Protein AF-A0A3D3X6S6-F1 (afdb_monomer)

Foldseek 3Di:
DVLLVVQVVCVVVVHDDAAEDADPQALVCLQVSLVSPHDHYHDDCLQQVADPPDDDPPVVNVVSSVVSVVSSVCSNCVVVVD

pLDDT: mean 95.48, std 7.38, range [49.44, 98.75]

Radius of gyration: 15.5 Å; Cα contacts (8 Å, |Δi|>4): 76; chains: 1; bounding box: 38×26×44 Å

Solvent-accessible surface area (backbone atoms only — not comparable to full-atom values): 4823 Å² total; per-residue (Å²): 109,74,54,39,55,51,43,50,59,30,54,80,67,75,46,92,71,86,35,73,44,80,57,84,39,36,82,90,37,34,34,59,43,36,75,32,50,40,76,40,79,38,56,55,71,52,35,63,67,81,52,96,92,64,86,73,56,72,66,60,47,54,51,50,32,52,48,35,49,50,51,42,50,49,50,40,47,54,83,72,78,113

Nearest PDB structures (foldseek):
  7sbj-assembly1_C  TM=6.857E-01  e=4.024E-04  Stenotrophomonas maltophilia K279a
  2fli-assembly1_D  TM=7.622E-01  e=1.256E-03  Streptococcus pyogenes
  1tqj-assembly1_E  TM=7.510E-01  e=2.083E-03  Synechocystis sp.
  3ct7-assembly1_A  TM=8.426E-01  e=6.927E-03  unclassified
  1rpx-assembly1_A  TM=7.518E-01  e=1.078E-02  Solanum tuberosum

Mean predicted aligned error: 3.15 Å

Sequence (82 aa):
DKISSLRQRLQDRGMDIPIQVDGGINLKTIASAYRAGTTHFVAGSAVFTLKPGESMSEEELLETYRNNISDLKKEATKDLMV

Secondary structure (DSSP, 8-state):
-HHHHHHHHHHHTT-----EEES--STTTHHHHHHTT--EEE-STTT--PPTT----HHHHHHHHHHHHHHHHHHHHGGG--

Structure (mmCIF, N/CA/C/O backbone):
data_AF-A0A3D3X6S6-F1
#
_entry.id   AF-A0A3D3X6S6-F1
#
loop_
_atom_site.group_PDB
_atom_site.id
_atom_site.type_symbol
_atom_site.label_atom_id
_atom_site.label_alt_id
_atom_site.label_comp_id
_atom_site.label_asym_id
_atom_site.label_entity_id
_atom_site.label_seq_id
_atom_site.pdbx_PDB_ins_code
_atom_site.Cartn_x
_atom_site.Cartn_y
_atom_site.Cartn_z
_atom_site.occupancy
_atom_site.B_iso_or_equiv
_atom_site.auth_seq_id
_atom_site.auth_comp_id
_atom_site.auth_asym_id
_atom_site.auth_atom_id
_atom_site.pdbx_PDB_model_num
ATOM 1 N N . ASP A 1 1 ? -18.073 -1.742 3.815 1.00 78.62 1 ASP A N 1
ATOM 2 C CA . ASP A 1 1 ? -16.972 -2.561 3.270 1.00 78.62 1 ASP A CA 1
ATOM 3 C C . ASP A 1 1 ? -16.525 -3.645 4.238 1.00 78.62 1 ASP A C 1
ATOM 5 O O . ASP A 1 1 ? -16.678 -3.492 5.445 1.00 78.62 1 ASP A O 1
ATOM 9 N N . LYS A 1 2 ? -15.998 -4.762 3.714 1.00 95.12 2 LYS A N 1
ATOM 10 C CA . LYS A 1 2 ? -15.604 -5.953 4.500 1.00 95.12 2 LYS A CA 1
ATOM 11 C C . LYS A 1 2 ? -14.538 -5.646 5.564 1.00 95.12 2 LYS A C 1
ATOM 13 O O . LYS A 1 2 ? -14.620 -6.171 6.669 1.00 95.12 2 LYS A O 1
ATOM 18 N N . ILE A 1 3 ? -13.577 -4.779 5.236 1.00 97.06 3 ILE A N 1
ATOM 19 C CA . ILE A 1 3 ? -12.447 -4.414 6.108 1.00 97.06 3 ILE A CA 1
ATOM 20 C C . ILE A 1 3 ? -12.943 -3.639 7.335 1.00 97.06 3 ILE A C 1
ATOM 22 O O . ILE A 1 3 ? -12.649 -4.039 8.458 1.00 97.06 3 ILE A O 1
ATOM 26 N N . SER A 1 4 ? -13.764 -2.600 7.140 1.00 97.38 4 SER A N 1
ATOM 27 C CA . SER A 1 4 ? -14.284 -1.793 8.253 1.00 97.38 4 SER A CA 1
ATOM 28 C C . SER A 1 4 ? -15.208 -2.592 9.167 1.00 97.38 4 SER A C 1
ATOM 30 O O . SER A 1 4 ? -15.118 -2.477 10.386 1.00 97.38 4 SER A O 1
ATOM 32 N N . SER A 1 5 ? -16.027 -3.486 8.600 1.00 98.06 5 SER A N 1
ATOM 33 C CA . SER A 1 5 ? -16.849 -4.405 9.396 1.00 98.06 5 SER A CA 1
ATOM 34 C C . SER A 1 5 ? -16.004 -5.368 10.237 1.00 98.06 5 SER A C 1
ATOM 36 O O . SER A 1 5 ? -16.327 -5.609 11.400 1.00 98.06 5 SER A O 1
ATOM 38 N N . LEU A 1 6 ? -14.910 -5.903 9.682 1.00 97.94 6 LEU A N 1
ATOM 39 C CA . LEU A 1 6 ? -13.987 -6.754 10.432 1.00 97.94 6 LEU A CA 1
ATOM 40 C C . LEU A 1 6 ? -13.271 -5.966 11.535 1.00 97.94 6 LE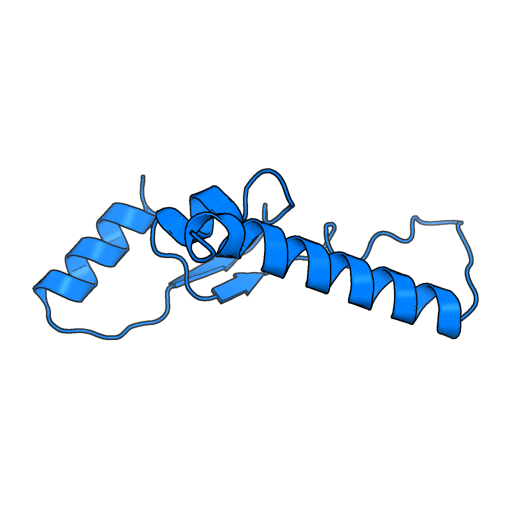U A C 1
ATOM 42 O O . LEU A 1 6 ? -13.219 -6.436 12.669 1.00 97.94 6 LEU A O 1
ATOM 46 N N . ARG A 1 7 ? -12.773 -4.761 11.229 1.00 97.81 7 ARG A N 1
ATOM 47 C CA . ARG A 1 7 ? -12.095 -3.895 12.202 1.00 97.81 7 ARG A CA 1
ATOM 48 C C . ARG A 1 7 ? -13.003 -3.563 13.387 1.00 97.81 7 ARG A C 1
ATOM 50 O O . ARG A 1 7 ? -12.558 -3.715 14.521 1.00 97.81 7 ARG A O 1
ATOM 57 N N . GLN A 1 8 ? -14.268 -3.221 13.133 1.00 97.88 8 GLN A N 1
ATOM 58 C CA . GLN A 1 8 ? -15.254 -2.970 14.189 1.00 97.88 8 GLN A CA 1
ATOM 59 C C . GLN A 1 8 ? -15.455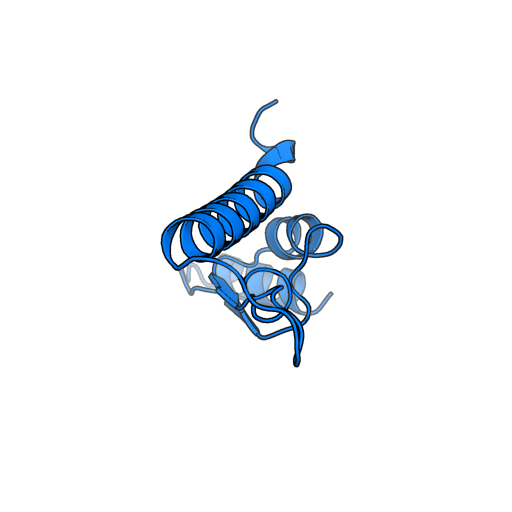 -4.204 15.078 1.00 97.88 8 GLN A C 1
ATOM 61 O O . GLN A 1 8 ? -15.333 -4.114 16.292 1.00 97.88 8 GLN A O 1
ATOM 66 N N . ARG A 1 9 ? -15.657 -5.393 14.487 1.00 98.19 9 ARG A N 1
ATOM 67 C CA . ARG A 1 9 ? -15.846 -6.641 15.256 1.00 98.19 9 ARG A CA 1
ATOM 68 C C . ARG A 1 9 ? -14.651 -6.994 16.142 1.00 98.19 9 ARG A C 1
ATOM 70 O O . ARG A 1 9 ? -14.836 -7.633 17.174 1.00 98.19 9 ARG A O 1
ATOM 77 N N . LEU A 1 10 ? -13.435 -6.662 15.710 1.00 98.12 10 LEU A N 1
ATOM 78 C CA . LEU A 1 10 ? -12.225 -6.867 16.507 1.00 98.12 10 LEU A CA 1
ATOM 79 C C . LEU A 1 10 ? -12.173 -5.887 17.684 1.00 98.12 10 LEU A C 1
ATOM 81 O O . LEU A 1 10 ? -11.923 -6.310 18.810 1.00 98.12 10 LEU A O 1
ATOM 85 N N . GLN A 1 11 ? -12.485 -4.612 17.435 1.00 96.88 11 GLN A N 1
ATOM 86 C CA . GLN A 1 11 ? -12.545 -3.571 18.464 1.00 96.88 11 GLN A CA 1
ATOM 87 C C . GLN A 1 11 ? -13.614 -3.868 19.523 1.00 96.88 11 GLN A C 1
ATOM 89 O O . GLN A 1 11 ? -13.308 -3.818 20.710 1.00 96.88 11 GLN A O 1
ATOM 94 N N . ASP A 1 12 ? -14.818 -4.282 19.113 1.00 98.25 12 ASP A N 1
ATOM 95 C CA . ASP A 1 12 ? -15.919 -4.643 20.023 1.00 98.25 12 ASP A CA 1
ATOM 96 C C . ASP A 1 12 ? -15.548 -5.795 20.975 1.00 98.25 12 ASP A C 1
ATOM 98 O O . ASP A 1 12 ? -16.122 -5.941 22.052 1.00 98.25 12 ASP A O 1
ATOM 102 N N . ARG A 1 13 ? -14.584 -6.632 20.574 1.00 98.19 13 ARG A N 1
ATOM 103 C CA . ARG A 1 13 ? -14.076 -7.768 21.356 1.00 98.19 13 ARG A CA 1
ATOM 104 C C . ARG A 1 13 ? -12.784 -7.455 22.112 1.00 98.19 13 ARG A C 1
ATOM 106 O O . ARG A 1 13 ? -12.231 -8.357 22.734 1.00 98.19 13 ARG A O 1
ATOM 113 N N . GLY A 1 14 ? -12.278 -6.224 22.028 1.00 98.06 14 GLY A N 1
ATOM 114 C CA . GLY A 1 14 ? -10.997 -5.834 22.620 1.00 98.06 14 GLY A CA 1
ATOM 115 C C . GLY A 1 14 ? -9.796 -6.585 22.035 1.00 98.06 14 GLY A C 1
ATOM 116 O O . GLY A 1 14 ? -8.811 -6.795 22.735 1.00 98.06 14 GLY A O 1
ATOM 117 N N . MET A 1 15 ? -9.880 -7.036 20.778 1.00 98.12 15 MET A N 1
ATOM 118 C CA . MET A 1 15 ? -8.823 -7.812 20.127 1.00 98.12 15 MET A CA 1
ATOM 119 C C . MET A 1 15 ? -7.959 -6.924 19.232 1.00 98.12 15 MET A C 1
ATOM 121 O O . MET A 1 15 ? -8.453 -6.322 18.277 1.00 98.12 15 MET A O 1
ATOM 125 N N . ASP A 1 16 ? -6.651 -6.926 19.478 1.00 96.38 16 ASP A N 1
ATOM 126 C CA . ASP A 1 16 ? -5.667 -6.302 18.594 1.00 96.38 16 ASP A CA 1
ATOM 127 C C . ASP A 1 16 ? -5.140 -7.317 17.570 1.00 96.38 16 ASP A C 1
ATOM 129 O O . ASP A 1 16 ? -4.092 -7.938 17.739 1.00 96.38 16 ASP A O 1
ATOM 133 N N . ILE A 1 17 ? -5.937 -7.557 16.524 1.00 97.81 17 ILE A N 1
ATOM 134 C CA . ILE A 1 17 ? -5.562 -8.446 15.419 1.00 97.81 17 ILE A CA 1
ATOM 135 C C . ILE A 1 17 ? -5.209 -7.605 14.178 1.00 97.81 17 ILE A C 1
ATOM 137 O O . ILE A 1 17 ? -6.009 -6.757 13.745 1.00 97.81 17 ILE A O 1
ATOM 141 N N . PRO A 1 18 ? -4.036 -7.840 13.558 1.00 97.75 18 PRO A N 1
ATOM 142 C CA . PRO A 1 18 ? -3.694 -7.253 12.271 1.00 97.75 18 PRO A CA 1
ATOM 143 C C . PRO A 1 18 ? -4.670 -7.646 11.156 1.00 97.75 18 PRO A C 1
ATOM 145 O O . PRO A 1 18 ? -5.111 -8.788 11.073 1.00 97.75 18 PRO A O 1
ATOM 148 N N . ILE A 1 19 ? -4.969 -6.710 10.252 1.00 98.06 19 ILE A N 1
ATOM 149 C CA . ILE A 1 19 ? -5.739 -6.997 9.033 1.00 98.06 19 ILE A CA 1
ATOM 150 C C . ILE A 1 19 ? -4.815 -6.775 7.845 1.00 98.06 19 ILE A C 1
ATOM 152 O O . ILE A 1 19 ? -4.306 -5.663 7.674 1.00 98.06 19 ILE A O 1
ATOM 156 N N . GLN A 1 20 ? -4.633 -7.818 7.034 1.00 97.94 20 GLN A N 1
ATOM 157 C CA . GLN A 1 20 ? -3.892 -7.752 5.781 1.00 97.94 20 GLN A CA 1
ATOM 158 C C . GLN A 1 20 ? -4.839 -7.696 4.584 1.00 97.94 20 GLN A C 1
ATOM 160 O O . GLN A 1 20 ? -5.777 -8.489 4.495 1.00 97.94 20 GLN A O 1
ATOM 165 N N . VAL A 1 21 ? -4.557 -6.798 3.643 1.00 97.44 21 VAL A N 1
ATOM 166 C CA . VAL A 1 21 ? -5.130 -6.849 2.293 1.00 97.44 21 VAL A CA 1
ATOM 167 C C . VAL A 1 21 ? -4.063 -7.368 1.339 1.00 97.44 21 VAL A C 1
ATOM 169 O O . VAL A 1 21 ? -2.996 -6.762 1.203 1.00 97.44 21 VAL A O 1
ATOM 172 N N . ASP A 1 22 ? -4.362 -8.504 0.712 1.00 96.31 22 ASP A N 1
ATOM 173 C CA . ASP A 1 22 ? -3.499 -9.152 -0.269 1.00 96.31 22 ASP A CA 1
ATOM 174 C C . ASP A 1 22 ? -3.947 -8.809 -1.695 1.00 96.31 22 ASP A C 1
ATOM 176 O O . ASP A 1 22 ? -5.046 -9.170 -2.120 1.00 96.31 22 ASP A O 1
ATOM 180 N N . GLY A 1 23 ? -3.109 -8.068 -2.419 1.00 91.56 23 GLY A N 1
ATOM 181 C CA . GLY A 1 23 ? -3.386 -7.634 -3.783 1.00 91.56 23 GLY A CA 1
ATOM 182 C C . GLY A 1 23 ? -4.239 -6.365 -3.894 1.00 91.56 23 GLY A C 1
ATOM 183 O O . GLY A 1 23 ? -4.884 -5.897 -2.957 1.00 91.56 23 GLY A O 1
ATOM 184 N N . GLY A 1 24 ? -4.197 -5.748 -5.079 1.00 96.12 24 GLY A N 1
ATOM 185 C CA . GLY A 1 24 ? -4.943 -4.521 -5.377 1.00 96.12 24 GLY A CA 1
ATOM 186 C C . GLY A 1 24 ? -4.428 -3.253 -4.685 1.00 96.12 24 GLY A C 1
ATOM 187 O O . GLY A 1 24 ? -5.025 -2.196 -4.878 1.00 96.12 24 GLY A O 1
ATOM 188 N N . ILE A 1 25 ? -3.328 -3.318 -3.926 1.00 98.06 25 ILE A N 1
ATOM 189 C CA . ILE A 1 25 ? -2.701 -2.164 -3.268 1.00 98.06 25 ILE A CA 1
ATOM 190 C C . ILE A 1 25 ? -1.874 -1.347 -4.268 1.00 98.06 25 ILE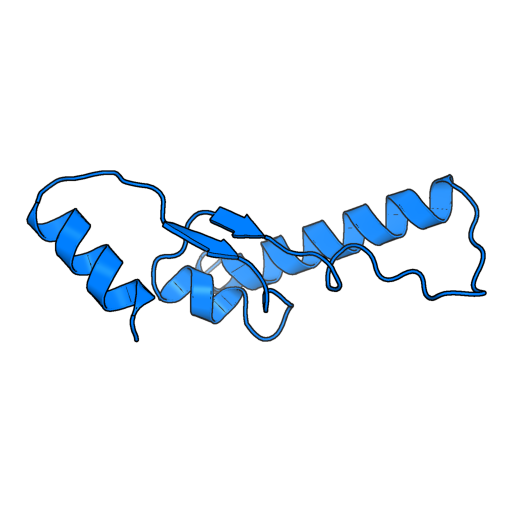 A C 1
ATOM 192 O O . ILE A 1 25 ? -0.932 -1.849 -4.877 1.00 98.06 25 ILE A O 1
ATOM 196 N N . ASN A 1 26 ? -2.240 -0.077 -4.429 1.00 98.38 26 ASN A N 1
ATOM 197 C CA . ASN A 1 26 ? -1.550 0.936 -5.227 1.00 98.38 26 ASN A CA 1
ATOM 198 C C . ASN A 1 26 ? -1.904 2.344 -4.701 1.00 98.38 26 ASN A C 1
ATOM 200 O O . ASN A 1 26 ? -2.701 2.475 -3.772 1.00 98.38 26 ASN A O 1
ATOM 204 N N . LEU A 1 27 ? -1.369 3.403 -5.316 1.00 98.12 27 LEU A N 1
ATOM 205 C CA . LEU A 1 27 ? -1.615 4.794 -4.896 1.00 98.12 27 LEU A CA 1
ATOM 206 C C . LEU A 1 27 ? -3.103 5.202 -4.891 1.00 98.12 27 LEU A C 1
ATOM 208 O O . LEU A 1 27 ? -3.492 6.105 -4.167 1.00 98.12 27 LEU A O 1
ATOM 212 N N . LYS A 1 28 ? -3.971 4.535 -5.660 1.00 97.88 28 LYS A N 1
ATOM 213 C CA . LYS A 1 28 ? -5.415 4.828 -5.676 1.00 97.88 28 LYS A CA 1
ATOM 214 C C . LYS A 1 28 ? -6.186 4.104 -4.569 1.00 97.88 28 LYS A C 1
ATOM 216 O O . LYS A 1 28 ? -7.297 4.512 -4.241 1.00 97.88 28 LYS A O 1
ATOM 221 N N . THR A 1 29 ? -5.646 3.011 -4.029 1.00 97.31 29 THR A N 1
ATOM 222 C CA . THR A 1 29 ? -6.370 2.093 -3.128 1.00 97.31 29 THR A CA 1
ATOM 223 C C . THR A 1 29 ? -5.786 2.027 -1.722 1.00 97.31 29 THR A C 1
ATOM 225 O O . THR A 1 29 ? -6.502 1.681 -0.785 1.00 97.31 29 THR A O 1
ATOM 228 N N . ILE A 1 30 ? -4.509 2.369 -1.532 1.00 97.81 30 ILE A N 1
ATOM 229 C CA . ILE A 1 30 ? -3.844 2.189 -0.239 1.00 97.81 30 ILE A CA 1
ATOM 230 C C . ILE A 1 30 ? -4.439 3.086 0.854 1.00 97.81 30 ILE A C 1
ATOM 232 O O . ILE A 1 30 ? -4.685 2.611 1.960 1.00 97.81 30 ILE A O 1
ATOM 236 N N . ALA A 1 31 ? -4.774 4.337 0.529 1.00 96.69 31 ALA A N 1
ATOM 237 C CA . ALA A 1 31 ? -5.379 5.268 1.478 1.00 96.69 31 ALA A CA 1
ATOM 238 C C . ALA A 1 31 ? -6.778 4.811 1.931 1.00 96.69 31 ALA A C 1
ATOM 240 O O . ALA A 1 31 ? -7.112 4.880 3.112 1.00 96.69 31 ALA A O 1
ATOM 241 N N . SER A 1 32 ? -7.607 4.295 1.015 1.00 95.88 32 SER A N 1
ATOM 242 C CA . SER A 1 32 ? -8.935 3.784 1.380 1.00 95.88 32 SER A CA 1
ATOM 243 C C . SER A 1 32 ? -8.847 2.491 2.189 1.00 95.88 32 SER A C 1
ATOM 245 O O . SER A 1 32 ? -9.580 2.343 3.166 1.00 95.88 32 SER A O 1
ATOM 247 N N . ALA A 1 33 ? -7.924 1.587 1.845 1.00 96.44 33 ALA A N 1
ATOM 248 C CA . ALA A 1 33 ? -7.667 0.375 2.616 1.00 96.44 33 ALA A CA 1
ATOM 249 C C . ALA A 1 33 ? -7.172 0.695 4.037 1.00 96.44 33 ALA A C 1
ATOM 251 O O . ALA A 1 33 ? -7.665 0.093 4.995 1.00 96.44 33 ALA A O 1
ATOM 252 N N . TYR A 1 34 ? -6.260 1.666 4.180 1.00 96.31 34 TYR A N 1
ATOM 253 C CA . TYR A 1 34 ? -5.790 2.171 5.471 1.00 96.31 34 TYR A CA 1
ATOM 254 C C . TYR A 1 34 ? -6.952 2.717 6.309 1.00 96.31 34 TYR A C 1
ATOM 256 O O . TYR A 1 34 ? -7.204 2.215 7.404 1.00 96.31 34 TYR A O 1
ATOM 264 N N . ARG A 1 35 ? -7.748 3.646 5.756 1.00 95.25 35 ARG A N 1
ATOM 265 C CA . ARG A 1 35 ? -8.927 4.216 6.437 1.00 95.25 35 ARG A CA 1
ATOM 266 C C . ARG A 1 35 ? -9.969 3.172 6.828 1.00 95.25 35 ARG A C 1
ATOM 268 O O . ARG A 1 35 ? -10.610 3.302 7.864 1.00 95.25 35 ARG A O 1
ATOM 275 N N . ALA A 1 36 ? -10.141 2.125 6.024 1.00 95.56 36 ALA A N 1
ATOM 276 C CA . ALA A 1 36 ? -11.062 1.039 6.344 1.00 95.56 36 ALA A CA 1
ATOM 277 C C . ALA A 1 36 ? -10.572 0.155 7.506 1.00 95.56 36 ALA A C 1
ATOM 279 O O . ALA A 1 36 ? -11.335 -0.677 7.993 1.00 95.56 36 ALA A O 1
ATOM 280 N N . GLY A 1 37 ? -9.326 0.325 7.958 1.00 95.50 37 GLY A N 1
ATOM 281 C CA . GLY A 1 37 ? -8.746 -0.389 9.088 1.00 95.50 37 GLY A CA 1
ATOM 282 C 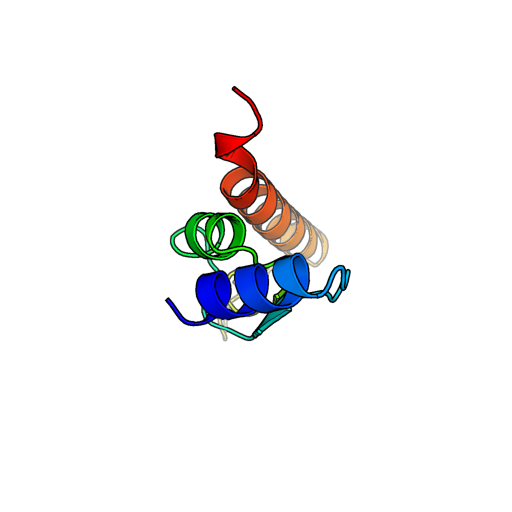C . GLY A 1 37 ? -7.745 -1.471 8.695 1.00 95.50 37 GLY A C 1
ATOM 283 O O . GLY A 1 37 ? -7.486 -2.356 9.505 1.00 95.50 37 GLY A O 1
ATOM 284 N N . THR A 1 38 ? -7.189 -1.455 7.486 1.00 96.94 38 THR A N 1
ATOM 285 C CA . THR A 1 38 ? -6.071 -2.342 7.120 1.00 96.94 38 THR A CA 1
ATOM 286 C C . THR A 1 38 ? -4.801 -1.892 7.833 1.00 96.94 38 THR A C 1
ATOM 288 O O . THR A 1 38 ? -4.504 -0.702 7.859 1.00 96.94 38 THR A O 1
ATOM 291 N N . THR A 1 39 ? -4.037 -2.832 8.389 1.00 96.06 39 THR A N 1
ATOM 292 C CA . THR A 1 39 ? -2.743 -2.534 9.030 1.00 96.06 39 THR A CA 1
ATOM 293 C C . THR A 1 39 ? -1.557 -3.138 8.286 1.00 96.06 39 THR A C 1
ATOM 295 O O . THR A 1 39 ? -0.439 -2.668 8.461 1.00 96.06 39 THR A O 1
ATOM 298 N N . HIS A 1 40 ? -1.785 -4.157 7.453 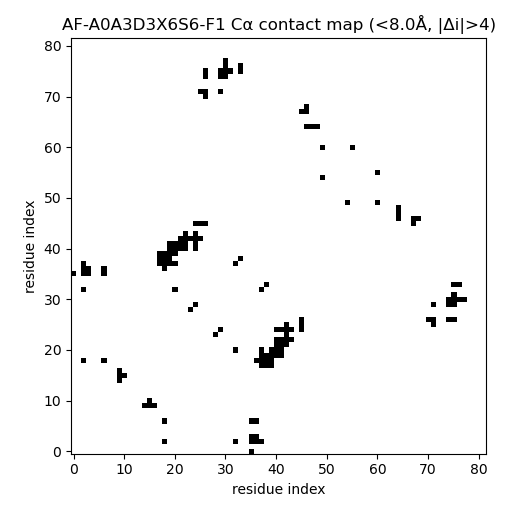1.00 97.12 40 HIS A N 1
ATOM 299 C CA . HIS A 1 40 ? -0.762 -4.825 6.649 1.00 97.12 40 HIS A CA 1
ATOM 300 C C . HIS A 1 40 ? -1.173 -4.838 5.175 1.00 97.12 40 HIS A C 1
ATOM 302 O O . HIS A 1 40 ? -2.333 -5.063 4.834 1.00 97.12 40 HIS A O 1
ATOM 308 N N . PHE A 1 41 ? -0.219 -4.602 4.284 1.00 97.69 41 PHE A N 1
ATOM 309 C CA . PHE A 1 41 ? -0.487 -4.397 2.864 1.00 97.69 41 PHE A CA 1
ATOM 310 C C . PHE A 1 41 ? 0.461 -5.256 2.041 1.00 97.69 41 PHE A C 1
ATOM 312 O O . PHE A 1 41 ? 1.671 -5.207 2.257 1.00 97.69 41 PHE A O 1
ATOM 319 N N . VAL A 1 42 ? -0.073 -5.995 1.070 1.00 97.88 42 VAL A N 1
ATOM 320 C CA . VAL A 1 42 ? 0.746 -6.693 0.074 1.00 97.88 42 VAL A CA 1
ATOM 321 C C . VAL A 1 42 ? 0.678 -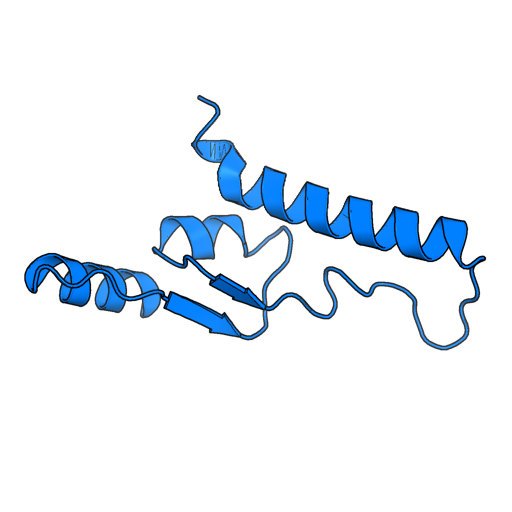5.919 -1.235 1.00 97.88 42 VAL A C 1
ATOM 323 O O . VAL A 1 42 ? -0.367 -5.848 -1.885 1.00 97.88 42 VAL A O 1
ATOM 326 N N . ALA A 1 43 ? 1.805 -5.320 -1.617 1.00 97.81 43 ALA A N 1
ATOM 327 C CA . ALA A 1 43 ? 1.948 -4.553 -2.846 1.00 97.81 43 ALA A CA 1
ATOM 328 C C . ALA A 1 43 ? 2.967 -5.233 -3.769 1.00 97.81 43 ALA A C 1
ATOM 330 O O . ALA A 1 43 ? 4.166 -5.211 -3.507 1.00 97.81 43 ALA A O 1
ATOM 331 N N . GLY A 1 44 ? 2.473 -5.846 -4.846 1.00 97.00 44 GLY A N 1
ATOM 332 C CA . GLY A 1 44 ? 3.302 -6.434 -5.899 1.00 97.00 44 GLY A CA 1
ATOM 333 C C . GLY A 1 44 ? 3.612 -5.405 -6.980 1.00 97.00 44 GLY A C 1
ATOM 334 O O . GLY A 1 44 ? 4.587 -4.666 -6.891 1.00 97.00 44 GLY A O 1
ATOM 335 N N . SER A 1 45 ? 2.730 -5.301 -7.975 1.00 96.88 45 SER A N 1
ATOM 336 C CA . SER A 1 45 ? 2.920 -4.464 -9.171 1.00 96.88 45 SER A CA 1
ATOM 337 C C . SER A 1 45 ? 3.075 -2.962 -8.905 1.00 96.88 45 SER A C 1
ATOM 339 O O . SER A 1 45 ? 3.548 -2.241 -9.774 1.00 96.88 45 SER A O 1
ATOM 341 N N . ALA A 1 46 ? 2.656 -2.472 -7.735 1.00 97.88 46 ALA A N 1
ATOM 342 C CA . ALA A 1 46 ? 2.880 -1.082 -7.337 1.00 97.88 46 ALA A CA 1
ATOM 343 C C . ALA A 1 46 ? 4.312 -0.824 -6.837 1.00 97.88 46 ALA A C 1
ATOM 345 O O . ALA A 1 46 ? 4.739 0.322 -6.835 1.00 97.88 46 ALA A O 1
ATOM 346 N N . VAL A 1 47 ? 5.037 -1.867 -6.414 1.00 98.12 47 VAL A N 1
ATOM 347 C CA . VAL A 1 47 ? 6.441 -1.793 -5.985 1.00 98.12 47 VAL A CA 1
ATOM 348 C C . VAL A 1 47 ? 7.360 -2.246 -7.114 1.00 98.12 47 VAL A C 1
ATOM 350 O O . VAL A 1 47 ? 8.265 -1.510 -7.494 1.00 98.12 47 VAL A O 1
ATOM 353 N N . PHE A 1 48 ? 7.101 -3.425 -7.681 1.00 97.44 48 PHE A N 1
ATOM 354 C CA . PHE A 1 48 ? 7.920 -4.044 -8.722 1.00 97.44 48 PHE A CA 1
ATOM 355 C C . PHE A 1 48 ? 7.431 -3.630 -10.113 1.00 97.44 48 PHE A C 1
ATOM 357 O O . PHE A 1 48 ? 6.623 -4.318 -10.735 1.00 97.44 48 PHE A O 1
ATOM 364 N N . THR A 1 49 ? 7.890 -2.469 -10.577 1.00 97.31 49 THR A N 1
ATOM 365 C CA . THR A 1 49 ? 7.370 -1.812 -11.789 1.00 97.31 49 THR A CA 1
ATOM 366 C C . THR A 1 49 ? 8.157 -2.097 -13.067 1.00 97.31 49 THR A C 1
ATOM 368 O O . THR A 1 49 ? 7.695 -1.711 -14.139 1.00 97.31 49 THR A O 1
ATOM 371 N N . LEU A 1 50 ? 9.319 -2.752 -12.970 1.00 97.44 50 LEU A N 1
ATOM 372 C CA . LEU A 1 50 ? 10.139 -3.106 -14.133 1.00 97.44 50 LEU A CA 1
ATOM 373 C C . LEU A 1 50 ? 9.363 -4.072 -15.035 1.00 97.44 50 LEU A C 1
ATOM 375 O O . LEU A 1 50 ? 8.920 -5.128 -14.571 1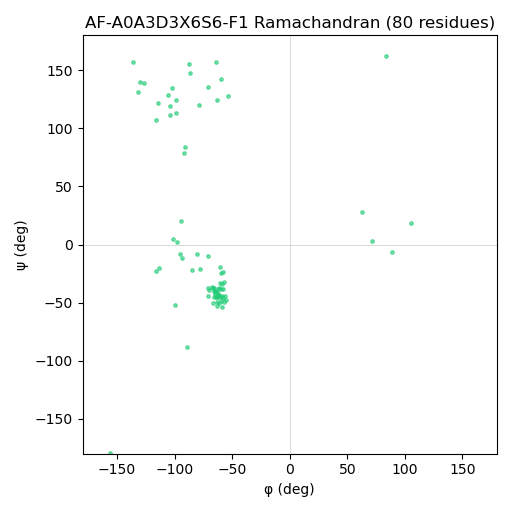.00 97.44 50 LEU A O 1
ATOM 379 N N . LYS A 1 51 ? 9.187 -3.724 -16.312 1.00 95.94 51 LYS A N 1
ATOM 380 C CA . LYS A 1 51 ? 8.424 -4.566 -17.238 1.00 95.94 51 LYS A CA 1
ATOM 381 C C . LYS A 1 51 ? 9.308 -5.620 -17.903 1.00 95.94 51 LYS A C 1
ATOM 383 O O . LYS A 1 51 ? 10.511 -5.418 -18.063 1.00 95.94 51 LYS A O 1
ATOM 388 N N . PRO A 1 52 ? 8.717 -6.736 -18.361 1.00 95.12 52 PRO A N 1
ATOM 389 C CA . PRO A 1 52 ? 9.436 -7.700 -19.184 1.00 95.12 52 PRO A CA 1
ATOM 390 C C . PRO A 1 52 ? 10.087 -7.027 -20.403 1.00 95.12 52 PRO A C 1
ATOM 392 O O . PRO A 1 52 ? 9.409 -6.337 -21.163 1.00 95.12 52 PRO A O 1
ATOM 395 N N . GLY A 1 53 ? 11.390 -7.246 -20.591 1.00 95.12 53 GLY A N 1
ATOM 396 C CA . GLY A 1 53 ? 12.169 -6.676 -21.697 1.00 95.12 53 GLY A CA 1
ATOM 397 C C . GLY A 1 53 ? 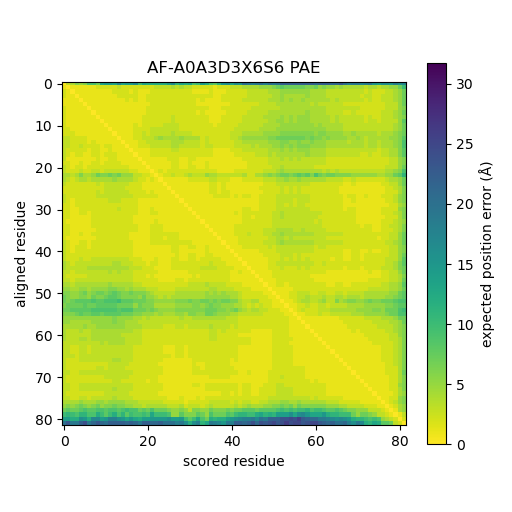12.781 -5.299 -21.419 1.00 95.12 53 GLY A C 1
ATOM 398 O O . GLY A 1 53 ? 13.571 -4.827 -22.233 1.00 95.12 53 GLY A O 1
ATOM 399 N N . GLU A 1 54 ? 12.462 -4.673 -20.285 1.00 96.19 54 GLU A N 1
ATOM 400 C CA . GLU A 1 54 ? 13.174 -3.492 -19.796 1.00 96.19 54 GLU A CA 1
ATOM 401 C C . GLU A 1 54 ? 14.389 -3.919 -18.958 1.00 96.19 54 GLU A C 1
ATOM 403 O O . GLU A 1 54 ? 14.361 -4.942 -18.269 1.00 96.19 54 GLU A O 1
ATOM 408 N N . SER A 1 55 ? 15.448 -3.112 -18.999 1.00 95.62 55 SER A N 1
ATOM 409 C CA . SER A 1 55 ? 16.666 -3.315 -18.214 1.00 95.62 55 SER A CA 1
ATOM 410 C C . SER A 1 55 ? 17.027 -2.021 -17.500 1.00 95.62 55 SER A C 1
ATOM 412 O O . SER A 1 55 ? 16.930 -0.942 -18.079 1.00 95.62 55 SER A O 1
ATOM 414 N N . MET A 1 56 ? 17.470 -2.146 -16.255 1.00 95.62 56 MET A N 1
ATOM 415 C CA . MET A 1 56 ? 17.986 -1.057 -15.426 1.00 95.62 56 MET A CA 1
ATOM 416 C C . MET A 1 56 ? 19.253 -1.549 -14.728 1.00 95.62 56 MET A C 1
ATOM 418 O O . MET A 1 56 ? 19.430 -2.761 -14.562 1.00 95.62 56 MET A O 1
ATOM 422 N N . SER A 1 57 ? 20.127 -0.636 -14.307 1.00 98.25 57 SER A N 1
ATOM 423 C CA . SER A 1 57 ? 21.174 -1.012 -13.356 1.00 98.25 57 SER A CA 1
ATOM 424 C C . SER A 1 57 ? 20.552 -1.448 -12.022 1.00 98.25 57 SER A C 1
ATOM 426 O O . SER A 1 57 ? 19.426 -1.072 -11.686 1.00 98.25 57 SER A O 1
ATOM 428 N N . GLU A 1 58 ? 21.281 -2.249 -11.242 1.00 98.00 58 GLU A N 1
ATOM 429 C CA . GLU A 1 58 ? 20.823 -2.677 -9.914 1.00 98.00 58 GLU A CA 1
ATOM 430 C C . GLU A 1 58 ? 20.544 -1.476 -8.994 1.00 98.00 58 GLU A C 1
ATOM 432 O O . GLU A 1 58 ? 19.558 -1.469 -8.256 1.00 98.00 58 GLU A O 1
ATOM 437 N N . GLU A 1 59 ? 21.372 -0.434 -9.081 1.00 98.38 59 GLU A N 1
ATOM 438 C CA . GLU A 1 59 ? 21.228 0.790 -8.294 1.00 98.38 59 GLU A CA 1
ATOM 439 C C . GLU A 1 59 ? 19.918 1.524 -8.615 1.00 98.38 59 GLU A C 1
ATOM 441 O O . GLU A 1 59 ? 19.106 1.751 -7.713 1.00 98.38 59 GLU A O 1
ATOM 446 N N . GLU A 1 60 ? 19.658 1.800 -9.898 1.00 98.25 60 GLU A N 1
ATOM 447 C CA . GLU A 1 60 ? 18.426 2.462 -10.350 1.00 98.25 60 GLU A CA 1
ATOM 448 C C . GLU A 1 60 ? 17.178 1.633 -10.011 1.00 98.25 60 GLU A C 1
ATOM 450 O O . GLU A 1 60 ? 16.133 2.183 -9.648 1.00 98.25 60 GLU A O 1
ATOM 455 N N . LEU A 1 61 ? 17.270 0.301 -10.113 1.00 98.19 61 LEU A N 1
ATOM 456 C CA . LEU A 1 61 ? 16.173 -0.610 -9.793 1.00 98.19 61 LEU A CA 1
ATOM 457 C C . LEU A 1 61 ? 15.793 -0.518 -8.312 1.00 98.19 61 LEU A C 1
ATOM 459 O O . LEU A 1 61 ? 14.620 -0.360 -7.962 1.00 98.19 61 LEU A O 1
ATOM 463 N N . LEU A 1 62 ? 16.793 -0.596 -7.433 1.00 98.31 62 LEU A N 1
ATOM 464 C CA . LEU A 1 62 ? 16.582 -0.523 -5.993 1.00 98.31 62 LEU A CA 1
ATOM 465 C C . LEU A 1 62 ? 16.096 0.863 -5.562 1.00 98.31 62 LEU A C 1
ATOM 467 O O . LEU A 1 62 ? 15.249 0.955 -4.670 1.00 98.31 62 LEU A O 1
ATOM 471 N N . GLU A 1 63 ? 16.603 1.932 -6.176 1.00 98.62 63 GLU A N 1
ATOM 472 C CA . GLU A 1 63 ? 16.106 3.289 -5.943 1.00 98.62 63 GLU A CA 1
ATOM 473 C C . GLU A 1 63 ? 14.641 3.432 -6.372 1.00 98.62 63 GLU A C 1
ATOM 475 O O . GLU A 1 63 ? 13.812 3.901 -5.589 1.00 98.62 63 GLU A O 1
ATOM 480 N N . THR A 1 64 ? 14.285 2.921 -7.550 1.00 98.50 64 THR A N 1
ATOM 481 C CA . THR A 1 64 ? 12.902 2.917 -8.047 1.00 98.50 64 THR A CA 1
ATOM 482 C C . THR A 1 64 ? 11.961 2.209 -7.075 1.00 98.50 64 THR A C 1
ATOM 484 O O . THR A 1 64 ? 10.936 2.764 -6.678 1.00 98.50 64 THR A O 1
ATOM 487 N N . TYR A 1 65 ? 12.315 1.008 -6.615 1.00 98.44 65 TYR A N 1
ATOM 488 C CA . TYR A 1 65 ? 11.464 0.254 -5.690 1.00 98.44 65 TYR A CA 1
ATOM 489 C C . TYR A 1 65 ? 11.360 0.921 -4.315 1.00 98.44 65 TYR A C 1
ATOM 491 O O . TYR A 1 65 ? 10.282 0.926 -3.713 1.00 98.44 65 TYR A O 1
ATOM 499 N N . ARG A 1 66 ? 12.444 1.538 -3.821 1.00 98.56 66 ARG A N 1
ATOM 500 C CA . ARG A 1 66 ? 12.410 2.337 -2.586 1.00 98.56 66 ARG A CA 1
ATOM 501 C C . ARG A 1 66 ? 11.469 3.532 -2.712 1.00 98.56 66 ARG A C 1
ATOM 503 O O . ARG A 1 66 ? 10.679 3.765 -1.794 1.00 98.56 66 ARG A O 1
ATOM 510 N N . ASN A 1 67 ? 11.508 4.238 -3.838 1.00 98.75 67 ASN A N 1
ATOM 511 C CA . ASN A 1 67 ? 10.624 5.371 -4.108 1.00 98.75 67 ASN A CA 1
ATOM 512 C C . ASN A 1 67 ? 9.159 4.930 -4.189 1.00 98.75 67 ASN A C 1
ATOM 514 O O . ASN A 1 67 ? 8.320 5.494 -3.490 1.00 98.75 67 ASN A O 1
ATOM 518 N N . ASN A 1 68 ? 8.870 3.838 -4.899 1.00 98.62 68 ASN A N 1
ATOM 519 C CA . ASN A 1 68 ? 7.525 3.263 -4.972 1.00 98.62 68 ASN A CA 1
ATOM 520 C C . ASN A 1 68 ? 6.959 2.920 -3.578 1.00 98.62 68 ASN A C 1
ATOM 522 O O . ASN A 1 68 ? 5.811 3.238 -3.265 1.00 98.62 68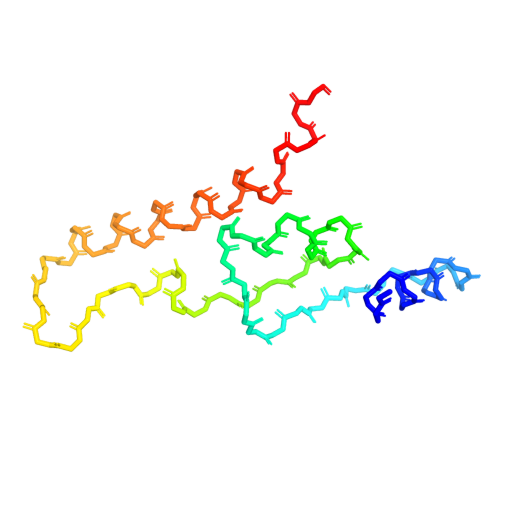 ASN A O 1
ATOM 526 N N . ILE A 1 69 ? 7.769 2.308 -2.704 1.00 98.38 69 ILE A N 1
ATOM 527 C CA . ILE A 1 69 ? 7.376 2.017 -1.314 1.00 98.38 69 ILE A CA 1
ATOM 528 C C . ILE A 1 69 ? 7.152 3.311 -0.521 1.00 98.38 69 ILE A C 1
ATOM 530 O O . ILE A 1 69 ? 6.199 3.400 0.256 1.00 98.38 69 ILE A O 1
ATOM 534 N N . SER A 1 70 ? 8.032 4.301 -0.685 1.00 98.31 70 SER A N 1
ATOM 535 C CA . SER A 1 70 ? 7.929 5.603 -0.019 1.00 98.31 70 SER A CA 1
ATOM 536 C C . SER A 1 70 ? 6.624 6.310 -0.381 1.00 98.31 70 SER A C 1
ATOM 538 O O . SER A 1 70 ? 5.908 6.776 0.503 1.00 98.31 70 SER A O 1
ATOM 540 N N . ASP A 1 71 ? 6.260 6.314 -1.658 1.00 98.38 71 ASP A N 1
ATOM 541 C CA . ASP A 1 71 ? 5.051 6.979 -2.134 1.00 98.38 71 ASP A CA 1
ATOM 542 C C . ASP A 1 71 ? 3.779 6.256 -1.689 1.00 98.38 71 ASP A C 1
ATOM 544 O O . ASP A 1 71 ? 2.828 6.909 -1.261 1.00 98.38 71 ASP A O 1
ATOM 548 N N . LEU A 1 72 ? 3.782 4.917 -1.666 1.00 97.94 72 LEU A N 1
ATOM 549 C CA . LEU A 1 72 ? 2.699 4.144 -1.050 1.00 97.94 72 LEU A CA 1
ATOM 550 C C . LEU A 1 72 ? 2.514 4.516 0.426 1.00 97.94 72 LEU A C 1
ATOM 552 O O . LEU A 1 72 ? 1.387 4.745 0.862 1.00 97.94 72 LEU A O 1
ATOM 556 N N . LYS A 1 73 ? 3.606 4.614 1.195 1.00 96.56 73 LYS A N 1
ATOM 557 C CA . LYS A 1 73 ? 3.544 5.011 2.611 1.00 96.56 73 LYS A CA 1
ATOM 558 C C . LYS A 1 73 ? 2.974 6.416 2.774 1.00 96.56 73 LYS A C 1
ATOM 560 O O . LYS A 1 73 ? 2.035 6.579 3.546 1.00 96.56 73 LYS A O 1
ATOM 565 N N . LYS A 1 74 ? 3.498 7.397 2.030 1.00 97.19 74 LYS A N 1
ATOM 566 C CA . LYS A 1 74 ? 3.009 8.785 2.061 1.00 97.19 74 LYS A CA 1
ATOM 567 C C . LYS A 1 74 ? 1.517 8.849 1.758 1.00 97.19 74 LYS A C 1
ATOM 569 O O . LYS A 1 74 ? 0.775 9.487 2.493 1.00 97.19 74 LYS A O 1
ATOM 574 N N . GLU A 1 75 ? 1.075 8.161 0.710 1.00 97.69 75 GLU A N 1
ATOM 575 C CA . GLU A 1 75 ? -0.329 8.146 0.306 1.00 97.69 75 GLU A CA 1
ATOM 576 C C . GLU A 1 75 ? -1.225 7.481 1.359 1.00 97.69 75 GLU A C 1
ATOM 578 O O . GLU A 1 75 ? -2.311 7.982 1.648 1.00 97.69 75 GLU A O 1
ATOM 583 N N . ALA A 1 76 ? -0.771 6.387 1.979 1.00 95.31 76 ALA A N 1
ATOM 584 C CA . ALA A 1 76 ? -1.510 5.714 3.046 1.00 95.31 76 ALA A CA 1
ATOM 585 C C . ALA A 1 76 ? -1.711 6.611 4.277 1.00 95.31 76 ALA A C 1
ATOM 587 O O . ALA A 1 76 ? -2.772 6.571 4.897 1.00 95.31 76 ALA A O 1
ATOM 588 N N . THR A 1 77 ? -0.702 7.417 4.623 1.00 92.25 77 THR A N 1
ATOM 589 C CA . THR A 1 77 ? -0.685 8.239 5.842 1.00 92.25 77 THR A CA 1
ATOM 590 C C . THR A 1 77 ? -1.007 9.710 5.612 1.00 92.25 77 THR A C 1
ATOM 592 O O . THR A 1 77 ? -0.912 10.494 6.552 1.00 92.25 77 THR A O 1
ATOM 595 N N . LYS A 1 78 ? -1.373 10.117 4.394 1.00 91.06 78 LYS A N 1
ATOM 596 C CA . LYS A 1 78 ? -1.553 11.536 4.046 1.00 91.06 78 LYS A CA 1
ATOM 597 C C . LYS A 1 78 ? -2.570 12.263 4.934 1.00 91.06 78 LYS A C 1
ATOM 599 O O . LYS A 1 78 ? -2.384 13.432 5.242 1.00 91.06 78 LYS A O 1
ATOM 604 N N . ASP A 1 79 ? -3.596 11.547 5.394 1.00 84.31 79 ASP A N 1
ATOM 605 C CA . ASP A 1 79 ? -4.665 12.095 6.236 1.00 84.31 79 ASP A CA 1
ATOM 606 C C . ASP A 1 79 ? -4.260 12.196 7.726 1.00 84.31 79 ASP A C 1
ATOM 608 O O . ASP A 1 79 ? -4.999 12.763 8.522 1.00 84.31 79 ASP A O 1
ATOM 612 N N . LEU A 1 80 ? -3.104 11.641 8.121 1.00 77.38 80 LEU A N 1
ATOM 613 C CA . LEU A 1 80 ? -2.565 11.704 9.492 1.00 77.38 80 LEU A CA 1
ATOM 614 C C . LEU A 1 80 ? -1.599 12.876 9.704 1.00 77.38 80 LEU A C 1
ATOM 616 O O . LEU A 1 80 ? -1.182 13.123 10.830 1.00 77.38 80 LEU A O 1
ATOM 620 N N . MET A 1 81 ? -1.182 13.540 8.625 1.00 60.50 81 MET A N 1
ATOM 621 C CA . MET A 1 81 ? -0.214 14.644 8.648 1.00 60.50 81 MET A CA 1
ATOM 622 C C . MET A 1 81 ? -0.894 16.024 8.715 1.00 60.50 81 MET A C 1
ATOM 624 O O . MET A 1 81 ? -0.275 17.022 8.345 1.00 60.50 81 MET A O 1
ATOM 628 N N . VAL A 1 82 ? -2.158 16.066 9.154 1.00 49.44 82 VAL A N 1
ATOM 629 C CA . VAL A 1 82 ? -2.971 17.282 9.332 1.00 49.44 82 VAL A CA 1
ATOM 630 C C . VAL A 1 82 ? -2.982 17.702 10.795 1.00 49.44 82 VAL A C 1
ATOM 632 O O . VAL A 1 82 ? -3.155 16.806 11.652 1.00 49.44 82 VAL A O 1
#